Protein AF-A0A9X8EBK1-F1 (afdb_monomer)

Secondary structure (DSSP, 8-state):
--HHHHHHHHHHHHHHHSHHHHHHHHHHHHHHHHHHHHHHTGGGT---HHHHHHHHHHHHHHHHHHHHHHHGGGSSSHHH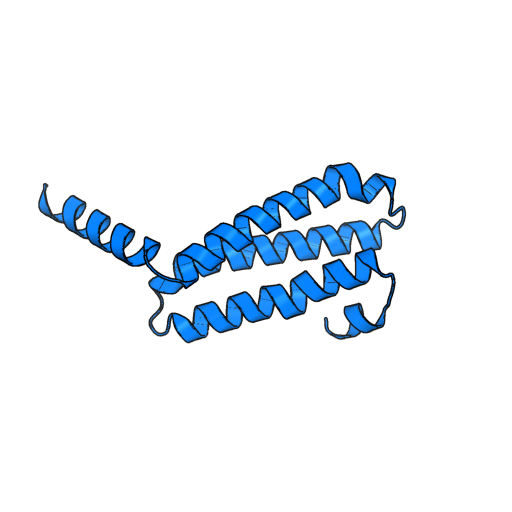HHHHHHHHIIIIIHHHHHHHHH--HHHHTT-

Organism: Aphanomyces astaci (NCBI:txid112090)

Mean predicted aligned error: 5.46 Å

pLDDT: mean 91.06, std 10.96, range [56.59, 98.75]

Sequence (111 aa):
MSSKASAAAIVAAAASSSVWWKVGAVSGAAAVAFGAFGAHALQSRVHDPKRIKTWETAAHYQLVHSVALLAAPFARRPNVVGGLLTAGVVLFSGSLYTLVLTDQPKFGMIT

Foldseek 3Di:
DPPPVVVVVVVLVVLCVDPLLVVLVVLLVVLVVQLCCLVPPLVVVDVPVVLSVLSNVLSVLSNVLSVQSSCLVVDPCSCVSSVVSVCCNCLRSVLSVCCSVVVDCVSVVSD

Radius of gyration: 17.23 Å; Cα contacts (8 Å, |Δi|>4): 116; chains: 1; bounding box: 33×36×52 Å

Nearest PDB structures (foldseek):
  6n4n-assembly2_C  TM=4.837E-01  e=5.514E+00  synthetic construct
  5cwi-assembly1_A  TM=5.232E-01  e=7.530E+00  synthetic construct

Structure (mmCIF, N/CA/C/O backbone):
data_AF-A0A9X8EBK1-F1
#
_entry.id   AF-A0A9X8EBK1-F1
#
loop_
_atom_site.group_PDB
_atom_site.id
_atom_site.type_symbol
_atom_site.label_atom_id
_atom_site.label_alt_id
_atom_site.label_comp_id
_atom_site.label_asym_id
_atom_site.label_entity_id
_atom_site.label_seq_id
_atom_site.pdbx_PDB_ins_code
_atom_site.Cartn_x
_atom_site.Cartn_y
_atom_site.Cartn_z
_atom_site.occupancy
_atom_site.B_iso_or_equiv
_atom_site.auth_seq_id
_atom_site.auth_comp_id
_atom_site.auth_asym_id
_atom_site.auth_atom_id
_atom_site.pdbx_PDB_model_num
ATOM 1 N N . MET A 1 1 ? 11.907 22.210 -31.482 1.00 56.59 1 MET A N 1
ATOM 2 C CA . MET A 1 1 ? 11.294 21.894 -30.166 1.00 56.59 1 MET A CA 1
ATOM 3 C C . MET A 1 1 ? 10.247 20.757 -30.205 1.00 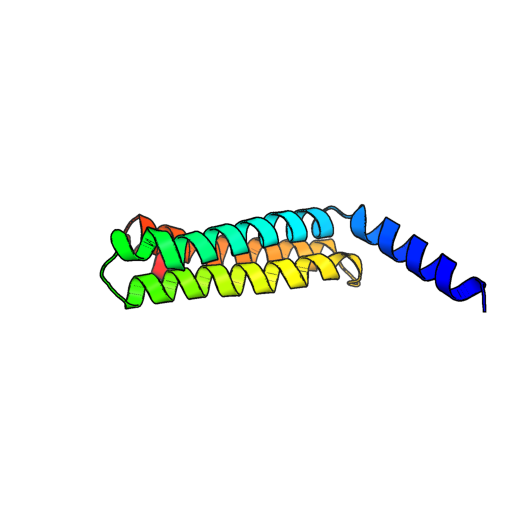56.59 1 MET A C 1
ATOM 5 O O . MET A 1 1 ? 9.779 20.374 -29.146 1.00 56.59 1 MET A O 1
ATOM 9 N N . SER A 1 2 ? 9.939 20.142 -31.364 1.00 62.97 2 SER A N 1
ATOM 10 C CA . SER A 1 2 ? 8.870 19.122 -31.524 1.00 62.97 2 SER A CA 1
ATOM 11 C C . SER A 1 2 ? 9.237 17.674 -31.100 1.00 62.97 2 SER A C 1
ATOM 13 O O . SER A 1 2 ? 8.402 16.934 -30.592 1.00 62.97 2 SER A O 1
ATOM 15 N N . SER A 1 3 ? 10.507 17.260 -31.209 1.00 65.31 3 SER A N 1
ATOM 16 C CA . SER A 1 3 ? 10.916 15.846 -31.045 1.00 65.31 3 SER A CA 1
ATOM 17 C C . SER A 1 3 ? 10.802 15.271 -29.613 1.00 65.31 3 SER A C 1
ATOM 19 O O . SER A 1 3 ? 10.449 14.105 -29.449 1.00 65.31 3 SER A O 1
ATOM 21 N N . LYS A 1 4 ? 11.037 16.070 -28.559 1.00 63.50 4 LYS A N 1
ATOM 22 C CA . LYS A 1 4 ? 11.037 15.581 -27.160 1.00 63.50 4 LYS A CA 1
ATOM 23 C C . LYS A 1 4 ? 9.635 15.269 -26.616 1.00 63.50 4 LYS A C 1
ATOM 25 O O . LYS A 1 4 ? 9.489 14.361 -25.804 1.00 63.50 4 LYS A O 1
ATOM 30 N N . ALA A 1 5 ? 8.614 15.991 -27.083 1.00 66.00 5 ALA A N 1
ATOM 31 C CA . ALA A 1 5 ? 7.228 15.788 -26.660 1.00 66.00 5 ALA A CA 1
ATOM 32 C C . ALA A 1 5 ? 6.670 14.436 -27.142 1.00 66.00 5 ALA A C 1
ATOM 34 O O . ALA A 1 5 ? 5.956 13.762 -26.406 1.00 66.00 5 ALA A O 1
ATOM 35 N N . SER A 1 6 ? 7.069 14.002 -28.343 1.00 77.62 6 SER A N 1
ATOM 36 C CA . SER A 1 6 ? 6.651 12.717 -28.919 1.00 77.62 6 SER A CA 1
ATOM 37 C C . SER A 1 6 ? 7.234 11.517 -28.156 1.00 77.62 6 SER A C 1
ATOM 39 O O . SER A 1 6 ? 6.522 10.568 -27.835 1.00 77.62 6 SER A O 1
ATOM 41 N N . ALA A 1 7 ? 8.509 11.590 -27.756 1.00 78.12 7 ALA A N 1
ATOM 42 C CA . ALA A 1 7 ? 9.157 10.524 -26.991 1.00 78.12 7 ALA A CA 1
ATOM 43 C C . ALA A 1 7 ? 8.528 10.325 -25.598 1.00 78.12 7 ALA A C 1
ATOM 45 O O . ALA A 1 7 ? 8.288 9.191 -25.186 1.00 78.12 7 ALA A O 1
ATOM 46 N N . ALA A 1 8 ? 8.209 11.413 -24.888 1.00 78.56 8 ALA A N 1
ATOM 47 C CA . ALA A 1 8 ? 7.565 11.339 -23.575 1.00 78.56 8 ALA A CA 1
ATOM 48 C C . ALA A 1 8 ? 6.164 10.703 -23.645 1.00 78.56 8 ALA A C 1
ATOM 50 O O . ALA A 1 8 ? 5.820 9.882 -22.794 1.00 78.56 8 ALA A O 1
ATOM 51 N N . ALA A 1 9 ? 5.382 11.025 -24.681 1.00 81.25 9 ALA A N 1
ATOM 52 C CA . ALA A 1 9 ? 4.053 10.451 -24.888 1.00 81.25 9 ALA A CA 1
ATOM 53 C C . ALA A 1 9 ? 4.105 8.934 -25.147 1.00 81.25 9 ALA A C 1
ATOM 55 O O . ALA A 1 9 ? 3.322 8.182 -24.568 1.00 81.25 9 ALA A O 1
ATOM 56 N N . ILE A 1 10 ? 5.064 8.470 -25.955 1.00 81.06 10 ILE A N 1
ATOM 57 C CA . ILE A 1 10 ? 5.263 7.037 -26.233 1.00 81.06 10 ILE A CA 1
ATOM 58 C C . ILE A 1 10 ? 5.662 6.285 -24.957 1.00 81.06 10 ILE A C 1
ATOM 60 O O . ILE A 1 10 ? 5.127 5.214 -24.673 1.00 81.06 10 ILE A O 1
ATOM 64 N N . VAL A 1 11 ? 6.560 6.861 -24.155 1.00 81.06 11 VAL A N 1
ATOM 65 C CA . VAL A 1 11 ? 6.997 6.271 -22.882 1.00 81.06 11 VAL A CA 1
ATOM 66 C C . VAL A 1 11 ? 5.843 6.190 -21.876 1.00 81.06 11 VAL A C 1
ATOM 68 O O . VAL A 1 11 ? 5.672 5.158 -21.227 1.00 81.06 11 VAL A O 1
ATOM 71 N N . ALA A 1 12 ? 5.008 7.227 -21.779 1.00 77.94 12 ALA A N 1
ATOM 72 C CA . ALA A 1 12 ? 3.827 7.220 -20.914 1.00 77.94 12 ALA A CA 1
ATOM 73 C C . ALA A 1 12 ? 2.772 6.190 -21.366 1.00 77.94 12 ALA A C 1
ATOM 75 O O . ALA A 1 12 ? 2.211 5.461 -20.541 1.00 77.94 12 ALA A O 1
ATOM 76 N N . ALA A 1 13 ? 2.531 6.073 -22.674 1.00 79.19 13 ALA A N 1
ATOM 77 C CA . ALA A 1 13 ? 1.636 5.059 -23.232 1.00 79.19 13 ALA A CA 1
ATOM 78 C C . ALA A 1 13 ? 2.152 3.633 -22.954 1.00 79.19 13 ALA A C 1
ATOM 80 O O . ALA A 1 13 ? 1.399 2.771 -22.498 1.00 79.19 13 ALA A O 1
ATOM 81 N N . ALA A 1 14 ? 3.453 3.394 -23.134 1.00 78.12 14 ALA A N 1
ATOM 82 C CA . ALA A 1 14 ? 4.070 2.109 -22.816 1.00 78.12 14 ALA A CA 1
ATOM 83 C C . ALA A 1 14 ? 3.978 1.785 -21.313 1.00 78.12 14 ALA A C 1
ATOM 85 O O . ALA A 1 14 ? 3.598 0.672 -20.945 1.00 78.12 14 ALA A O 1
ATOM 86 N N . ALA A 1 15 ? 4.239 2.756 -20.434 1.00 79.94 15 ALA A N 1
ATOM 87 C CA . ALA A 1 15 ? 4.153 2.561 -18.988 1.00 79.94 15 ALA A CA 1
ATOM 88 C C . ALA A 1 15 ? 2.722 2.255 -18.520 1.00 79.94 15 ALA A C 1
ATOM 90 O O . ALA A 1 15 ? 2.522 1.306 -17.765 1.00 79.94 15 ALA A O 1
ATOM 91 N N . SER A 1 16 ? 1.724 2.991 -19.018 1.00 81.31 16 SER A N 1
ATOM 92 C CA . SER A 1 16 ? 0.309 2.775 -18.670 1.00 81.31 16 SER A CA 1
ATOM 93 C C . SER A 1 16 ? -0.254 1.433 -19.160 1.00 81.31 16 SER A C 1
ATOM 95 O O . SER A 1 16 ? -1.196 0.899 -18.567 1.00 81.31 16 SER A O 1
ATOM 97 N N . SER A 1 17 ? 0.350 0.833 -20.192 1.00 87.19 17 SER A N 1
ATOM 98 C CA . SER A 1 17 ? 0.005 -0.522 -20.643 1.00 87.19 17 SER A CA 1
ATOM 99 C C . SER A 1 17 ? 0.514 -1.632 -19.707 1.00 87.19 17 SER A C 1
ATOM 101 O O . SER A 1 17 ? -0.060 -2.726 -19.692 1.00 87.19 17 SER A O 1
ATOM 103 N N . SER A 1 18 ? 1.534 -1.345 -18.886 1.00 93.25 18 SER A N 1
ATOM 104 C CA . SER A 1 18 ? 2.148 -2.302 -17.961 1.00 93.25 18 SER A CA 1
ATOM 105 C C . SER A 1 18 ? 1.167 -2.794 -16.898 1.00 93.25 18 SER A C 1
ATOM 107 O O . SER A 1 18 ? 0.402 -2.021 -16.316 1.00 93.25 18 SER A O 1
ATOM 109 N N . VAL A 1 19 ? 1.242 -4.089 -16.577 1.00 96.50 19 VAL A N 1
ATOM 110 C CA . VAL A 1 19 ? 0.455 -4.689 -15.490 1.00 96.50 19 VAL A CA 1
ATOM 111 C C . VAL A 1 19 ? 0.718 -3.991 -14.154 1.00 96.50 19 VAL A C 1
ATOM 113 O O . VAL A 1 19 ? -0.221 -3.719 -13.414 1.00 96.50 19 VAL A O 1
ATOM 116 N N . TRP A 1 20 ? 1.967 -3.609 -13.876 1.00 97.38 20 TRP A N 1
ATOM 117 C CA . TRP A 1 20 ? 2.340 -3.000 -12.597 1.00 97.38 20 TRP A CA 1
ATOM 118 C C . TRP A 1 20 ? 1.795 -1.586 -12.428 1.00 97.38 20 TRP A C 1
ATOM 120 O O . TRP A 1 20 ? 1.391 -1.228 -11.326 1.00 97.38 20 TRP A O 1
ATOM 130 N N . TRP A 1 21 ? 1.687 -0.823 -13.520 1.00 97.06 21 TRP A N 1
ATOM 131 C CA . TRP A 1 21 ? 1.013 0.475 -13.497 1.00 97.06 21 TRP A CA 1
ATOM 132 C C . TRP A 1 21 ? -0.460 0.319 -13.109 1.00 97.06 21 TRP A C 1
ATOM 134 O O . TRP A 1 21 ? -0.954 1.013 -12.223 1.00 97.06 21 TRP A O 1
ATOM 144 N N . LYS A 1 22 ? -1.160 -0.639 -13.733 1.00 97.31 22 LYS A N 1
ATOM 145 C CA . LYS A 1 22 ? -2.575 -0.923 -13.439 1.00 97.31 22 LYS A CA 1
ATOM 146 C C . LYS A 1 22 ? -2.767 -1.393 -11.997 1.00 97.31 22 LYS A C 1
ATOM 148 O O . LYS A 1 22 ? -3.664 -0.900 -11.319 1.00 97.31 22 LYS A O 1
ATOM 153 N N . VAL A 1 23 ? -1.905 -2.293 -11.516 1.00 98.25 23 VAL A N 1
ATOM 154 C CA . VAL A 1 23 ? -1.913 -2.753 -10.117 1.00 98.25 23 VAL A CA 1
ATOM 155 C C . VAL A 1 23 ? -1.680 -1.580 -9.165 1.00 98.25 23 VAL A C 1
ATOM 157 O O . VAL A 1 23 ? -2.439 -1.429 -8.214 1.00 98.25 23 VAL A O 1
ATOM 160 N N . GLY A 1 24 ? -0.704 -0.708 -9.440 1.00 98.19 24 GLY A N 1
ATOM 161 C CA . GLY A 1 24 ? -0.453 0.498 -8.647 1.00 98.19 24 GLY A CA 1
ATOM 162 C C . GLY A 1 24 ? -1.654 1.442 -8.601 1.00 98.19 24 GLY A C 1
ATOM 163 O O . GLY A 1 24 ? -2.023 1.908 -7.526 1.00 98.19 24 GLY A O 1
ATOM 164 N N . ALA A 1 25 ? -2.322 1.66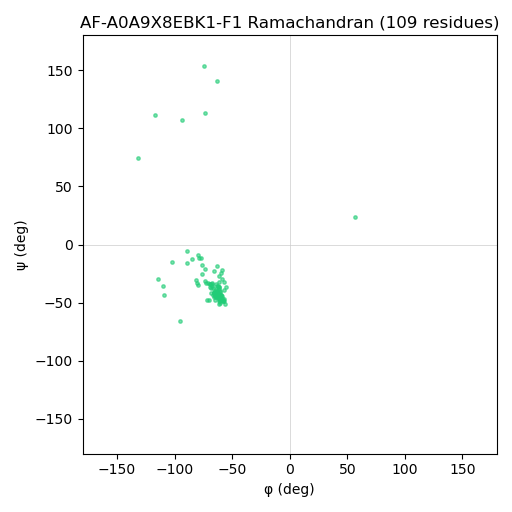6 -9.734 1.00 98.19 25 ALA A N 1
ATOM 165 C CA . ALA A 1 25 ? -3.507 2.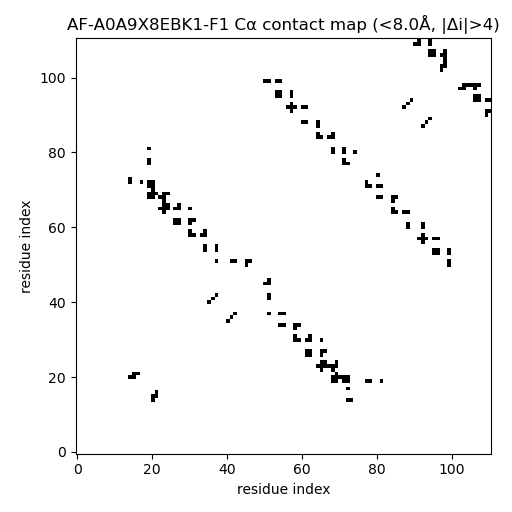521 -9.804 1.00 98.19 25 ALA A CA 1
ATOM 166 C C . ALA A 1 25 ? -4.687 1.955 -8.994 1.00 98.19 25 ALA A C 1
ATOM 168 O O . ALA A 1 25 ? -5.285 2.670 -8.189 1.00 98.19 25 ALA A O 1
ATOM 169 N N . VAL A 1 26 ? -4.995 0.663 -9.160 1.00 98.50 26 VAL A N 1
ATOM 170 C CA . VAL A 1 26 ? -6.076 -0.007 -8.416 1.00 98.50 26 VAL A CA 1
ATOM 171 C C . VAL A 1 26 ? -5.753 -0.070 -6.923 1.00 98.50 26 VAL A C 1
ATOM 173 O O . VAL A 1 26 ? -6.596 0.265 -6.092 1.00 98.50 26 VAL A O 1
ATOM 176 N N . SER A 1 27 ? -4.519 -0.438 -6.575 1.00 98.56 27 SER A N 1
ATOM 177 C CA . SER A 1 27 ? -4.055 -0.481 -5.187 1.00 98.56 27 SER A CA 1
ATOM 178 C C . SER A 1 27 ? -4.098 0.903 -4.533 1.00 98.56 27 SER A C 1
ATOM 180 O O . SER A 1 27 ? -4.495 1.012 -3.374 1.00 98.56 27 SER A O 1
ATOM 182 N N . GLY A 1 28 ? -3.760 1.965 -5.271 1.00 98.62 28 GLY A N 1
ATOM 183 C CA . GLY A 1 28 ? -3.819 3.343 -4.786 1.00 98.62 28 GLY A CA 1
ATOM 184 C C . GLY A 1 28 ? -5.250 3.807 -4.527 1.00 98.62 28 GLY A C 1
ATOM 185 O O . GLY A 1 28 ? -5.525 4.380 -3.475 1.00 98.62 28 GLY A O 1
ATOM 186 N N . ALA A 1 29 ? -6.181 3.490 -5.432 1.00 98.69 29 ALA A N 1
ATOM 187 C CA . ALA A 1 29 ? -7.603 3.757 -5.220 1.00 98.69 29 ALA A CA 1
ATOM 188 C C . ALA A 1 29 ? -8.136 3.026 -3.974 1.00 98.69 29 ALA A C 1
ATOM 190 O O . ALA A 1 29 ? -8.828 3.629 -3.152 1.00 98.69 29 ALA A O 1
ATOM 191 N N . ALA A 1 30 ? -7.756 1.759 -3.785 1.00 98.56 30 ALA A N 1
ATOM 192 C CA . ALA A 1 30 ? -8.100 1.002 -2.584 1.00 98.56 30 ALA A CA 1
ATOM 193 C C . ALA A 1 30 ? -7.483 1.613 -1.312 1.00 98.56 30 ALA A C 1
ATOM 195 O O . ALA A 1 30 ? -8.167 1.707 -0.298 1.00 98.56 30 ALA A O 1
ATOM 196 N N . ALA A 1 31 ? -6.237 2.096 -1.365 1.00 98.56 31 ALA A N 1
ATOM 197 C CA . ALA A 1 31 ? -5.582 2.739 -0.224 1.00 98.56 31 ALA A CA 1
ATOM 198 C C . ALA A 1 31 ? -6.327 4.004 0.226 1.00 98.56 31 ALA A C 1
ATOM 200 O O . ALA A 1 31 ? -6.532 4.212 1.421 1.00 98.56 31 ALA A O 1
ATOM 201 N N . VAL A 1 32 ? -6.781 4.825 -0.729 1.00 98.44 32 VAL A N 1
ATOM 202 C CA . VAL A 1 32 ? -7.606 6.010 -0.446 1.00 98.44 32 VAL A CA 1
ATOM 203 C C . VAL A 1 32 ? -8.952 5.601 0.151 1.00 98.44 32 VAL A C 1
ATOM 205 O O . VAL A 1 32 ? -9.365 6.174 1.158 1.00 98.44 32 VAL A O 1
ATOM 208 N N . ALA A 1 33 ? -9.614 4.586 -0.414 1.00 98.56 33 ALA A N 1
ATOM 209 C CA . ALA A 1 33 ? -10.881 4.081 0.111 1.00 98.56 33 ALA A CA 1
ATOM 210 C C . ALA A 1 33 ? -10.738 3.560 1.552 1.00 98.56 33 ALA A C 1
ATOM 212 O O . ALA A 1 33 ? -11.543 3.904 2.418 1.00 98.56 33 ALA A O 1
ATOM 213 N N . PHE A 1 34 ? -9.689 2.786 1.839 1.00 98.25 34 PHE A N 1
ATOM 214 C CA . PHE A 1 34 ? -9.407 2.290 3.185 1.00 98.25 34 PHE A CA 1
ATOM 215 C C . PHE A 1 34 ? -8.998 3.408 4.145 1.00 98.25 34 PHE A C 1
ATOM 217 O O . PHE A 1 34 ? -9.433 3.394 5.295 1.00 98.25 34 PHE A O 1
ATOM 224 N N . GLY A 1 35 ? -8.237 4.406 3.696 1.00 97.81 35 GLY A N 1
ATOM 225 C CA . GLY A 1 35 ? -7.932 5.597 4.493 1.00 97.81 35 GLY A CA 1
ATOM 226 C C . GLY A 1 35 ? -9.196 6.375 4.875 1.00 97.81 35 GLY A C 1
ATOM 227 O O . GLY A 1 35 ? -9.409 6.675 6.049 1.00 97.81 35 GLY A O 1
ATOM 228 N N . ALA A 1 36 ? -10.085 6.620 3.908 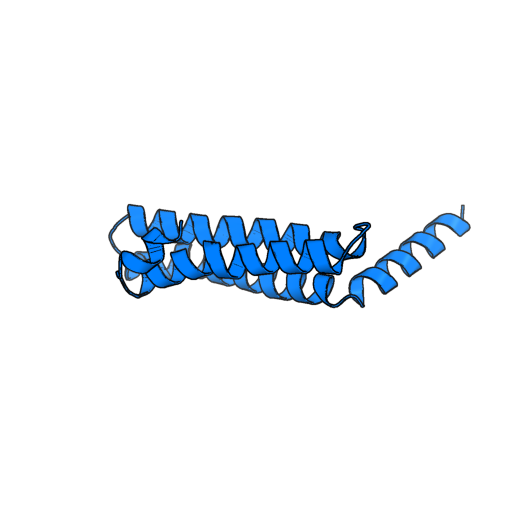1.00 97.69 36 ALA A N 1
ATOM 229 C CA . ALA A 1 36 ? -11.363 7.289 4.146 1.00 97.69 36 ALA A CA 1
ATOM 230 C C . ALA A 1 36 ? -12.267 6.482 5.090 1.00 97.69 36 ALA A C 1
ATOM 232 O O . ALA A 1 36 ? -12.843 7.052 6.020 1.00 97.69 36 ALA A O 1
ATOM 233 N N . PHE A 1 37 ? -12.346 5.161 4.896 1.00 97.06 37 PHE A N 1
ATOM 234 C CA . PHE A 1 37 ? -13.063 4.259 5.796 1.00 97.06 37 PHE A CA 1
ATOM 235 C C . PHE A 1 37 ? -12.505 4.321 7.223 1.00 97.06 37 PHE A C 1
ATOM 237 O O . PHE A 1 37 ? -13.286 4.431 8.165 1.00 97.06 37 PHE A O 1
ATOM 244 N N . GLY A 1 38 ? -11.178 4.322 7.382 1.00 96.19 38 GLY A N 1
ATOM 245 C CA . GLY A 1 38 ? -10.505 4.469 8.672 1.00 96.19 38 GLY A CA 1
ATOM 246 C C . GLY A 1 38 ? -10.918 5.744 9.408 1.00 96.19 38 GLY A C 1
ATOM 247 O O . GLY A 1 38 ? -11.350 5.682 10.556 1.00 96.19 38 GLY A O 1
ATOM 248 N N . ALA A 1 39 ? -10.851 6.882 8.715 1.00 94.06 39 ALA A N 1
ATOM 249 C CA . ALA A 1 39 ? -11.112 8.196 9.298 1.00 94.06 39 ALA A CA 1
ATOM 250 C C . ALA A 1 39 ? -12.595 8.470 9.606 1.00 94.06 39 ALA A C 1
ATOM 252 O O . ALA A 1 39 ? -12.886 9.172 10.567 1.00 94.06 39 ALA A O 1
ATOM 253 N N . HIS A 1 40 ? -13.533 7.940 8.812 1.00 94.44 40 HIS A N 1
ATOM 254 C CA . HIS A 1 40 ? -14.950 8.327 8.918 1.00 94.44 40 HIS A CA 1
ATOM 255 C C . HIS A 1 40 ? -15.853 7.229 9.484 1.00 94.44 40 HIS A C 1
ATOM 257 O O . HIS A 1 40 ? -16.814 7.527 10.186 1.00 94.44 40 HIS A O 1
ATOM 263 N N . ALA A 1 41 ? -15.582 5.960 9.168 1.00 94.69 41 ALA A N 1
ATOM 264 C CA . ALA A 1 41 ? -16.475 4.852 9.507 1.00 94.69 41 ALA A CA 1
ATOM 265 C C . ALA A 1 41 ? -15.897 3.959 10.611 1.00 94.69 41 ALA A C 1
ATOM 267 O O . ALA A 1 41 ? -16.612 3.589 11.544 1.00 94.69 41 ALA A O 1
ATOM 268 N N . LEU A 1 42 ? -14.608 3.623 10.542 1.00 94.00 42 LEU A N 1
ATOM 269 C CA . LEU A 1 42 ? -13.987 2.664 11.453 1.00 94.00 42 LEU A CA 1
ATOM 270 C C . LEU A 1 42 ? -13.926 3.170 12.898 1.00 94.00 42 LEU A C 1
ATOM 272 O O . LEU A 1 42 ? -14.179 2.389 13.813 1.00 94.00 42 LEU A O 1
ATOM 276 N N . GLN A 1 43 ? -13.673 4.466 13.107 1.00 91.38 43 GLN A N 1
ATOM 277 C CA . GLN A 1 43 ? -13.631 5.085 14.442 1.00 91.38 43 GLN A CA 1
ATOM 278 C C . GLN A 1 43 ? -14.950 4.955 15.224 1.00 91.38 43 GLN A C 1
ATOM 280 O O . GLN A 1 43 ? -14.931 4.934 16.449 1.00 91.38 43 GLN A O 1
ATOM 285 N N . SER A 1 44 ? -16.090 4.798 14.539 1.00 92.38 44 SER A N 1
ATOM 286 C CA . SER A 1 44 ? -17.387 4.544 15.192 1.00 92.38 44 SER A CA 1
ATOM 287 C C . SER A 1 44 ? -17.585 3.092 15.649 1.00 92.38 44 SER A C 1
ATOM 289 O O . SER A 1 44 ? -18.540 2.793 16.361 1.00 92.38 44 SER A O 1
ATOM 291 N N . ARG A 1 45 ? -16.714 2.173 15.213 1.00 92.00 45 ARG A N 1
ATOM 292 C CA . ARG A 1 45 ? -16.802 0.731 15.502 1.00 92.00 45 ARG A CA 1
ATOM 293 C C . ARG A 1 45 ? -15.650 0.228 16.365 1.00 92.00 45 ARG A C 1
ATOM 295 O O . ARG A 1 45 ? -15.821 -0.738 17.100 1.00 92.00 45 ARG A O 1
ATOM 302 N N . VAL A 1 46 ? -14.481 0.853 16.255 1.00 92.50 46 VAL A N 1
ATOM 303 C CA . VAL A 1 46 ? -13.267 0.490 16.990 1.00 92.50 46 VAL A CA 1
ATOM 304 C C . VAL A 1 46 ? -12.878 1.656 17.889 1.00 92.50 46 VAL A C 1
ATOM 306 O O . VAL A 1 46 ? -12.454 2.701 17.408 1.00 92.50 46 VAL A O 1
ATOM 309 N N . HIS A 1 47 ? -13.005 1.458 19.201 1.00 90.75 47 HIS A N 1
ATOM 310 C CA . HIS A 1 47 ? -12.724 2.500 20.193 1.00 90.75 47 HIS A CA 1
ATOM 311 C C . HIS A 1 47 ? -11.267 2.530 20.667 1.00 90.75 47 HIS A C 1
ATOM 313 O O . HIS A 1 47 ? -10.858 3.516 21.268 1.00 90.75 47 HIS A O 1
ATOM 319 N N . ASP A 1 48 ? -10.481 1.474 20.420 1.00 93.62 48 ASP A N 1
ATOM 320 C CA . ASP A 1 48 ? -9.059 1.451 20.781 1.00 93.62 48 ASP A CA 1
ATOM 321 C C . ASP A 1 48 ? -8.249 2.344 19.821 1.00 93.62 48 ASP A C 1
ATOM 323 O O . ASP A 1 48 ? -8.082 1.987 18.645 1.00 93.62 48 ASP A O 1
ATOM 327 N N . PRO A 1 49 ? -7.676 3.467 20.301 1.00 92.62 49 PRO A N 1
ATOM 328 C CA . PRO A 1 49 ? -6.911 4.380 19.457 1.00 92.62 49 PRO A CA 1
ATOM 329 C C . PRO A 1 49 ? -5.673 3.727 18.836 1.00 92.62 49 PRO A C 1
ATOM 331 O O . PRO A 1 49 ? -5.239 4.132 17.755 1.00 92.62 49 PRO A O 1
ATOM 334 N N . LYS A 1 50 ? -5.095 2.701 19.480 1.00 93.56 50 LYS A N 1
ATOM 335 C CA . LYS A 1 50 ? -3.938 1.985 18.925 1.00 93.56 50 LYS A CA 1
ATOM 336 C C . LYS A 1 50 ? -4.321 1.233 17.656 1.00 93.56 50 LYS A C 1
ATOM 338 O O . LYS A 1 50 ? -3.582 1.295 16.680 1.00 93.56 50 LYS A O 1
ATOM 343 N N . ARG A 1 51 ? -5.491 0.591 17.636 1.00 94.19 51 ARG A N 1
ATOM 344 C CA . ARG A 1 51 ? -5.995 -0.143 16.463 1.00 94.19 51 ARG A CA 1
ATOM 345 C C . ARG A 1 51 ? -6.377 0.791 15.321 1.00 94.19 51 ARG A C 1
ATOM 347 O O . ARG A 1 51 ? -6.100 0.470 14.168 1.00 94.19 51 ARG A O 1
ATOM 354 N N . ILE A 1 52 ? -6.935 1.962 15.629 1.00 96.06 52 ILE A N 1
ATOM 355 C CA . ILE A 1 52 ? -7.160 3.010 14.621 1.00 96.06 52 ILE A CA 1
ATOM 356 C C . ILE A 1 52 ? -5.830 3.437 13.992 1.00 96.06 52 ILE A C 1
ATOM 358 O O . ILE A 1 52 ? -5.692 3.410 12.769 1.00 96.06 52 ILE A O 1
ATOM 362 N N . LYS A 1 53 ? -4.807 3.705 14.809 1.00 95.94 53 LYS A N 1
ATOM 363 C CA . LYS A 1 53 ? -3.467 4.047 14.312 1.00 95.94 53 LYS A CA 1
ATOM 364 C C . LYS A 1 53 ? -2.834 2.918 13.485 1.00 95.94 53 LYS A C 1
ATOM 366 O O . LYS A 1 53 ? -2.153 3.182 12.492 1.00 95.94 53 LYS A O 1
ATOM 371 N N . THR A 1 54 ? -3.059 1.657 13.854 1.00 96.12 54 THR A N 1
ATOM 372 C CA . THR A 1 54 ? -2.627 0.497 13.058 1.00 96.12 54 THR A CA 1
ATOM 373 C C . THR A 1 54 ? -3.292 0.475 11.680 1.00 96.12 54 THR A C 1
ATOM 375 O O . THR A 1 54 ? -2.606 0.262 10.680 1.00 96.12 54 THR A O 1
ATOM 378 N N . TRP A 1 55 ? -4.596 0.751 11.598 1.00 97.31 55 TRP A N 1
ATOM 379 C CA . TRP A 1 55 ? -5.309 0.852 10.320 1.00 97.31 55 TRP A CA 1
ATOM 380 C C . TRP A 1 55 ? -4.768 1.987 9.442 1.00 97.31 55 TRP A C 1
ATOM 382 O O . TRP A 1 55 ? -4.523 1.800 8.248 1.00 97.31 55 TRP A O 1
ATOM 392 N N . GLU A 1 56 ? -4.543 3.161 10.033 1.00 97.25 56 GLU A N 1
ATOM 393 C CA . GLU A 1 56 ? -3.956 4.314 9.341 1.00 97.25 56 GLU A CA 1
ATOM 394 C C . GLU A 1 56 ? -2.557 3.992 8.806 1.00 97.25 56 GLU A C 1
ATOM 396 O O . GLU A 1 56 ? -2.239 4.318 7.662 1.00 97.25 56 GLU A O 1
ATOM 401 N N . THR A 1 57 ? -1.750 3.280 9.597 1.00 97.56 57 THR A N 1
ATOM 402 C CA . THR A 1 57 ? -0.425 2.799 9.186 1.00 97.56 57 THR A CA 1
ATOM 403 C C . THR A 1 57 ? -0.545 1.871 7.977 1.00 97.56 57 THR A C 1
ATOM 405 O O . THR A 1 57 ? 0.130 2.080 6.970 1.00 97.56 57 THR A O 1
ATOM 408 N N . ALA A 1 58 ? -1.455 0.897 8.018 1.00 97.94 58 ALA A N 1
ATOM 409 C CA . ALA A 1 58 ? -1.695 -0.018 6.906 1.00 97.94 58 ALA A CA 1
ATOM 410 C C . ALA A 1 58 ? -2.057 0.724 5.605 1.00 97.94 58 ALA A C 1
ATOM 412 O O . ALA A 1 58 ? -1.442 0.470 4.564 1.00 97.94 58 ALA A O 1
ATOM 413 N N . ALA A 1 59 ? -2.981 1.691 5.677 1.00 98.38 59 ALA A N 1
ATOM 414 C CA . ALA A 1 59 ? -3.391 2.517 4.537 1.00 98.38 59 ALA A CA 1
ATOM 415 C C . ALA A 1 59 ? -2.278 3.419 4.013 1.00 98.38 59 ALA A C 1
ATOM 417 O O . ALA A 1 59 ? -2.091 3.517 2.798 1.00 98.38 59 ALA A O 1
ATOM 418 N N . HIS A 1 60 ? -1.498 4.020 4.908 1.00 98.44 60 HIS A N 1
ATOM 419 C CA . HIS A 1 60 ? -0.361 4.842 4.524 1.00 98.44 60 HIS A CA 1
ATOM 420 C C . HIS A 1 60 ? 0.676 4.028 3.742 1.00 98.44 60 HIS A C 1
ATOM 422 O O . HIS A 1 60 ? 1.052 4.404 2.630 1.00 98.44 60 HIS A O 1
ATOM 428 N N . TYR A 1 61 ? 1.085 2.869 4.265 1.00 98.44 61 TYR A N 1
ATOM 429 C CA . TYR A 1 61 ? 2.057 2.016 3.582 1.00 98.44 61 TYR A CA 1
ATOM 430 C C . TYR A 1 61 ? 1.504 1.408 2.289 1.00 98.44 61 TYR A C 1
ATOM 432 O O . TYR A 1 61 ? 2.262 1.287 1.322 1.00 98.44 61 TYR A O 1
ATOM 440 N N . GLN A 1 62 ? 0.205 1.092 2.213 1.00 98.75 62 GLN A N 1
ATOM 441 C CA . GLN A 1 62 ? -0.410 0.663 0.955 1.00 98.75 62 GLN A CA 1
ATOM 442 C C . GLN A 1 62 ? -0.331 1.777 -0.092 1.00 98.75 62 GLN A C 1
ATOM 444 O O . GLN A 1 62 ? 0.026 1.510 -1.241 1.00 98.75 62 GLN A O 1
ATOM 449 N N . LEU A 1 63 ? -0.616 3.027 0.285 1.00 98.75 63 LEU A N 1
ATOM 450 C CA . LEU A 1 63 ? -0.539 4.168 -0.626 1.00 98.75 63 LEU A CA 1
ATOM 451 C C . LEU A 1 63 ? 0.897 4.393 -1.122 1.00 98.75 63 LEU A C 1
ATOM 453 O O . LEU A 1 63 ? 1.101 4.539 -2.327 1.00 98.75 63 LEU A O 1
ATOM 457 N N . VAL A 1 64 ? 1.891 4.342 -0.229 1.00 98.62 64 VAL A N 1
ATOM 458 C CA . VAL A 1 64 ? 3.316 4.476 -0.591 1.00 98.62 64 VAL A CA 1
ATOM 459 C C . VAL A 1 64 ? 3.734 3.403 -1.603 1.00 98.62 64 VAL A C 1
ATOM 461 O O . VAL A 1 64 ? 4.300 3.731 -2.648 1.00 98.62 64 VAL A O 1
ATOM 464 N N . HIS A 1 65 ? 3.401 2.133 -1.352 1.00 98.56 65 HIS A N 1
ATOM 465 C CA . HIS A 1 65 ? 3.685 1.045 -2.294 1.00 98.56 65 HIS A CA 1
ATOM 466 C C . HIS A 1 65 ? 2.936 1.208 -3.619 1.00 98.56 65 HIS A C 1
ATOM 468 O O . HIS A 1 65 ? 3.483 0.897 -4.674 1.00 98.56 65 HIS A O 1
ATOM 474 N N . SER A 1 66 ? 1.707 1.724 -3.584 1.00 98.69 66 SER A N 1
ATOM 475 C CA . SER A 1 66 ? 0.899 1.966 -4.783 1.00 98.69 66 SER A CA 1
ATOM 476 C C . SER A 1 66 ? 1.522 3.036 -5.676 1.00 98.69 66 SER A C 1
ATOM 478 O O . SER A 1 66 ? 1.632 2.840 -6.884 1.00 98.69 66 SER A O 1
ATOM 480 N N . VAL A 1 67 ? 2.009 4.131 -5.087 1.00 98.44 67 VAL A N 1
ATOM 481 C CA . VAL A 1 67 ? 2.748 5.171 -5.818 1.00 98.44 67 VAL A CA 1
ATOM 482 C C . VAL A 1 67 ? 4.055 4.610 -6.383 1.00 98.44 67 VAL A C 1
ATOM 484 O O . VAL A 1 67 ? 4.366 4.837 -7.551 1.00 98.44 67 VAL A O 1
ATOM 487 N N . ALA A 1 68 ? 4.792 3.812 -5.605 1.00 98.19 68 ALA A N 1
ATOM 488 C CA . ALA A 1 68 ? 5.999 3.144 -6.092 1.00 98.19 68 ALA A CA 1
ATOM 489 C C . ALA A 1 68 ? 5.706 2.161 -7.247 1.00 98.19 68 ALA A C 1
ATOM 491 O O . ALA A 1 68 ? 6.488 2.070 -8.194 1.00 9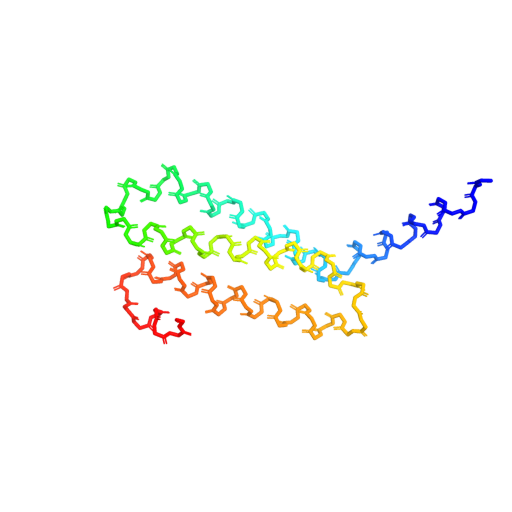8.19 68 ALA A O 1
ATOM 492 N N . LEU A 1 69 ? 4.562 1.468 -7.220 1.00 98.25 69 LEU A N 1
ATOM 493 C CA . LEU A 1 69 ? 4.113 0.567 -8.287 1.00 98.25 69 LEU A CA 1
ATOM 494 C C . LEU A 1 69 ? 3.836 1.299 -9.604 1.00 98.25 69 LEU A C 1
ATOM 496 O O . LEU A 1 69 ? 4.132 0.751 -10.667 1.00 98.25 69 LEU A O 1
ATOM 500 N N . LEU A 1 70 ? 3.354 2.545 -9.558 1.00 97.25 70 LEU A N 1
ATOM 501 C CA . LEU A 1 70 ? 3.233 3.380 -10.760 1.00 97.25 70 LEU A CA 1
ATOM 502 C C . LEU A 1 70 ? 4.605 3.630 -11.409 1.00 97.25 70 LEU A C 1
ATOM 504 O O . LEU A 1 70 ? 4.714 3.697 -12.628 1.00 97.25 70 LEU A O 1
ATOM 508 N N . ALA A 1 71 ? 5.679 3.700 -10.621 1.00 96.19 71 ALA A N 1
ATOM 509 C CA . ALA A 1 71 ? 7.036 3.849 -11.143 1.00 96.19 71 ALA A CA 1
ATOM 510 C C . ALA A 1 71 ? 7.703 2.514 -11.543 1.00 96.19 71 ALA A C 1
ATOM 512 O O . ALA A 1 71 ? 8.721 2.519 -12.239 1.00 96.19 71 ALA A O 1
ATOM 513 N N . ALA A 1 72 ? 7.141 1.363 -11.157 1.00 97.00 72 ALA A N 1
ATOM 514 C CA . ALA A 1 72 ? 7.733 0.047 -11.408 1.00 97.00 72 ALA A CA 1
ATOM 515 C C . ALA A 1 72 ? 8.045 -0.265 -12.890 1.00 97.00 72 ALA A C 1
ATOM 517 O O . ALA A 1 72 ? 9.087 -0.881 -13.130 1.00 97.00 72 ALA A O 1
ATOM 518 N N . PRO A 1 73 ? 7.243 0.155 -13.898 1.00 96.50 73 PRO A N 1
ATOM 519 C CA . PRO A 1 73 ? 7.558 -0.082 -15.311 1.00 96.50 73 PRO A CA 1
ATOM 520 C C . PRO A 1 73 ? 8.895 0.518 -15.768 1.00 96.50 73 PRO A C 1
ATOM 522 O O . PRO A 1 73 ? 9.462 0.046 -16.750 1.00 96.50 73 PRO A O 1
ATOM 525 N N . PHE A 1 74 ? 9.409 1.529 -15.061 1.00 94.81 74 PHE A N 1
ATOM 526 C CA . PHE A 1 74 ? 10.670 2.199 -15.389 1.00 94.81 74 PHE A CA 1
ATOM 527 C C . PHE A 1 74 ? 11.897 1.548 -14.735 1.00 94.81 74 PHE A C 1
ATOM 529 O O . PHE A 1 74 ? 13.030 1.949 -15.002 1.00 94.81 74 PHE A O 1
ATOM 536 N N . ALA A 1 75 ? 11.709 0.545 -13.874 1.00 95.88 75 ALA A N 1
ATOM 537 C CA . ALA A 1 75 ? 12.814 -0.161 -13.242 1.00 95.88 75 ALA A CA 1
ATOM 538 C C . ALA A 1 75 ? 13.520 -1.112 -14.223 1.00 95.88 75 ALA A C 1
ATOM 540 O O . ALA A 1 75 ? 12.906 -1.686 -15.117 1.00 95.88 75 ALA A O 1
ATOM 541 N N . ARG A 1 76 ? 14.808 -1.399 -13.979 1.00 96.50 76 ARG A N 1
ATOM 542 C CA . ARG A 1 76 ? 15.577 -2.397 -14.754 1.00 96.50 76 ARG A CA 1
ATOM 543 C C . ARG A 1 76 ? 14.960 -3.804 -14.703 1.00 96.50 76 ARG A C 1
ATOM 545 O O . ARG A 1 76 ? 15.154 -4.597 -15.619 1.00 96.50 76 ARG A O 1
ATOM 552 N N . ARG A 1 77 ? 14.267 -4.140 -13.608 1.00 97.19 77 ARG A N 1
ATOM 553 C CA . ARG A 1 77 ? 13.593 -5.431 -13.386 1.00 97.19 77 ARG A CA 1
ATOM 554 C C . ARG A 1 77 ? 12.155 -5.196 -12.897 1.00 97.19 77 ARG A C 1
ATOM 556 O O . ARG A 1 77 ? 11.889 -5.388 -11.709 1.00 97.19 77 ARG A O 1
ATOM 563 N N . PRO A 1 78 ? 11.228 -4.787 -13.782 1.00 95.62 78 PRO A N 1
ATOM 564 C CA . PRO A 1 78 ? 9.897 -4.322 -13.386 1.00 95.62 78 PRO A CA 1
ATOM 565 C C . PRO A 1 78 ? 9.082 -5.406 -12.670 1.00 95.62 78 PRO A C 1
ATOM 567 O O . PRO A 1 78 ? 8.416 -5.109 -11.689 1.00 95.62 78 PRO A O 1
ATOM 570 N N . ASN A 1 79 ? 9.204 -6.674 -13.081 1.00 97.69 79 ASN A N 1
ATOM 571 C CA . ASN A 1 79 ? 8.494 -7.790 -12.441 1.00 97.69 79 ASN A CA 1
ATOM 572 C C . ASN A 1 79 ? 8.978 -8.086 -11.019 1.00 97.69 79 ASN A C 1
ATOM 574 O O . ASN A 1 79 ? 8.177 -8.459 -10.170 1.00 97.69 79 ASN A O 1
ATOM 578 N N . VAL A 1 80 ? 10.272 -7.898 -10.747 1.00 98.19 80 VAL A N 1
ATOM 579 C CA . VAL A 1 80 ? 10.820 -8.083 -9.396 1.00 98.19 80 VAL A CA 1
ATOM 580 C C . VAL A 1 80 ? 10.353 -6.946 -8.495 1.00 98.19 80 VAL A C 1
ATOM 582 O O . VAL A 1 80 ? 9.844 -7.199 -7.410 1.00 98.19 80 VAL A O 1
ATOM 585 N N . VAL A 1 81 ? 10.475 -5.700 -8.964 1.00 98.19 81 VAL A N 1
ATOM 586 C CA . VAL A 1 81 ? 10.036 -4.518 -8.210 1.00 98.19 81 VAL A CA 1
ATOM 587 C C . VAL A 1 81 ? 8.533 -4.574 -7.950 1.00 98.19 81 VAL A C 1
ATOM 589 O O . VAL A 1 81 ? 8.107 -4.476 -6.804 1.00 98.19 81 VAL A O 1
ATOM 592 N N . GLY A 1 82 ? 7.730 -4.794 -8.990 1.00 98.25 82 GLY A N 1
ATOM 593 C CA . GLY A 1 82 ? 6.282 -4.879 -8.862 1.00 98.25 82 GLY A CA 1
ATOM 594 C C . GLY A 1 82 ? 5.827 -6.036 -7.973 1.00 98.25 82 GLY A C 1
ATOM 595 O O . GLY A 1 82 ? 4.962 -5.844 -7.118 1.00 98.25 82 GLY A O 1
ATOM 596 N N . GLY A 1 83 ? 6.459 -7.207 -8.104 1.00 98.44 83 GLY A N 1
ATOM 597 C CA . GLY A 1 83 ? 6.180 -8.364 -7.256 1.00 98.44 83 GLY A CA 1
ATOM 598 C C . GLY A 1 83 ? 6.472 -8.095 -5.780 1.00 98.44 83 GLY A C 1
ATOM 599 O O . GLY A 1 83 ? 5.607 -8.330 -4.942 1.00 98.44 83 GLY A O 1
ATOM 600 N N . LEU A 1 84 ? 7.646 -7.540 -5.461 1.00 98.44 84 LEU A N 1
ATOM 601 C CA . LEU A 1 84 ? 8.030 -7.222 -4.081 1.00 98.44 84 LEU A CA 1
ATOM 602 C C . LEU A 1 84 ? 7.145 -6.136 -3.465 1.00 98.44 84 LEU A C 1
ATOM 604 O O . LEU A 1 84 ? 6.719 -6.280 -2.323 1.00 98.44 84 LEU A O 1
ATOM 608 N N . LEU A 1 85 ? 6.827 -5.076 -4.216 1.00 98.62 85 LEU A N 1
ATOM 609 C CA . LEU A 1 85 ? 5.960 -4.010 -3.714 1.00 98.62 85 LEU A CA 1
ATOM 610 C C . LEU A 1 85 ? 4.538 -4.518 -3.448 1.00 98.62 85 LEU A C 1
ATOM 612 O O . LEU A 1 85 ? 3.947 -4.199 -2.419 1.00 98.62 85 LEU A O 1
ATOM 616 N N . THR A 1 86 ? 4.003 -5.345 -4.349 1.00 98.50 86 THR A N 1
ATOM 617 C CA . THR A 1 86 ? 2.681 -5.965 -4.174 1.00 98.50 86 THR A CA 1
ATOM 618 C C . THR A 1 86 ? 2.683 -6.943 -2.999 1.00 98.50 86 THR A C 1
ATOM 620 O O . THR A 1 86 ? 1.752 -6.938 -2.197 1.00 98.50 86 THR A O 1
ATOM 623 N N . ALA A 1 87 ? 3.742 -7.745 -2.852 1.00 98.06 87 ALA A N 1
ATOM 624 C CA . ALA A 1 87 ? 3.911 -8.627 -1.701 1.00 98.06 87 ALA A CA 1
ATOM 625 C C . ALA A 1 87 ? 3.960 -7.831 -0.388 1.00 98.06 87 ALA A C 1
ATOM 627 O O . ALA A 1 87 ? 3.316 -8.233 0.575 1.00 98.06 87 ALA A O 1
ATOM 628 N N . GLY A 1 88 ? 4.634 -6.676 -0.362 1.00 97.25 88 GLY A N 1
ATOM 629 C CA . GLY A 1 88 ? 4.619 -5.751 0.773 1.00 97.25 88 GLY A CA 1
ATOM 630 C C . GLY A 1 88 ? 3.208 -5.277 1.127 1.00 97.25 88 GLY A C 1
ATOM 631 O O . GLY A 1 88 ? 2.805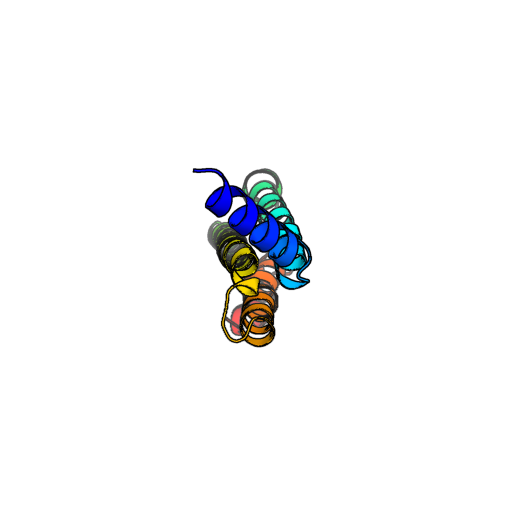 -5.379 2.281 1.00 97.25 88 GLY A O 1
ATOM 632 N N . VAL A 1 89 ? 2.411 -4.849 0.142 1.00 98.25 89 VAL A N 1
ATOM 633 C CA . VAL A 1 89 ? 1.001 -4.472 0.370 1.00 98.25 89 VAL A CA 1
ATOM 634 C C . VAL A 1 89 ? 0.204 -5.622 0.987 1.00 98.25 89 VAL A C 1
ATOM 636 O O . VAL A 1 89 ? -0.500 -5.422 1.973 1.00 98.25 89 VAL A O 1
ATOM 639 N N . VAL A 1 90 ? 0.312 -6.830 0.432 1.00 96.94 90 VAL A N 1
ATOM 640 C CA . VAL A 1 90 ? -0.480 -7.980 0.894 1.00 96.94 90 VAL A CA 1
ATOM 641 C C . VAL A 1 90 ? -0.036 -8.452 2.280 1.00 96.94 90 VAL A C 1
ATOM 643 O O . VAL A 1 90 ? -0.880 -8.664 3.148 1.00 96.94 90 VAL A O 1
ATOM 646 N N . LEU A 1 91 ? 1.270 -8.613 2.500 1.00 96.19 91 LEU A N 1
ATOM 647 C CA . LEU A 1 91 ? 1.813 -9.197 3.729 1.00 96.19 91 LEU A CA 1
ATOM 648 C C . LEU A 1 91 ? 1.854 -8.206 4.893 1.00 96.19 91 LEU A C 1
ATOM 650 O O . LEU A 1 91 ? 1.648 -8.625 6.027 1.00 96.19 91 LEU A O 1
ATOM 654 N N . PHE A 1 92 ? 2.114 -6.922 4.629 1.00 95.81 92 PHE A N 1
ATOM 655 C CA . PHE A 1 92 ? 2.195 -5.893 5.666 1.00 95.81 92 PHE A CA 1
ATOM 656 C C . PHE A 1 92 ? 0.864 -5.157 5.832 1.00 95.81 92 PHE A C 1
ATOM 658 O O . PHE A 1 92 ? 0.205 -5.285 6.857 1.00 95.81 92 PHE A O 1
ATOM 665 N N . SER A 1 93 ? 0.409 -4.411 4.822 1.00 97.81 93 SER A N 1
ATOM 666 C CA . SER A 1 93 ? -0.840 -3.647 4.958 1.00 97.81 93 SER A CA 1
ATOM 667 C C . SER A 1 93 ? -2.050 -4.568 5.131 1.00 97.81 93 SER A C 1
ATOM 669 O O . SER A 1 93 ? -2.896 -4.322 5.991 1.00 97.81 93 SER A O 1
ATOM 671 N N . GLY A 1 94 ? -2.107 -5.666 4.371 1.00 96.12 94 GLY A N 1
ATOM 672 C CA . GLY A 1 94 ? -3.165 -6.667 4.495 1.00 96.12 94 GLY A CA 1
ATOM 673 C C . GLY A 1 94 ? -3.244 -7.286 5.892 1.00 96.12 94 GLY A C 1
ATOM 674 O O . GLY A 1 94 ? -4.336 -7.353 6.460 1.00 96.12 94 GLY A O 1
ATOM 675 N N . SER A 1 95 ? -2.111 -7.675 6.487 1.00 95.75 95 SER A N 1
ATOM 676 C CA . SER A 1 95 ? -2.097 -8.268 7.832 1.00 95.75 95 SER A CA 1
ATOM 677 C C . SER A 1 95 ? -2.600 -7.282 8.890 1.00 95.75 95 SER A C 1
ATOM 679 O O . SER A 1 95 ? -3.458 -7.639 9.699 1.00 95.75 95 SER A O 1
ATOM 681 N N . LEU A 1 96 ? -2.185 -6.016 8.823 1.00 96.00 96 LEU A N 1
ATOM 682 C CA . LEU A 1 96 ? -2.637 -4.977 9.745 1.00 96.00 96 LEU A CA 1
ATOM 683 C C . LEU A 1 96 ? -4.140 -4.683 9.612 1.00 96.00 96 LEU A C 1
ATOM 685 O O . LEU A 1 96 ? -4.822 -4.545 10.630 1.00 96.00 96 LEU A O 1
ATOM 689 N N . TYR A 1 97 ? -4.697 -4.655 8.395 1.00 96.44 97 TYR A N 1
ATOM 690 C CA . TYR A 1 97 ? -6.152 -4.552 8.227 1.00 96.44 97 TYR A CA 1
ATOM 691 C C . TYR A 1 97 ? -6.880 -5.740 8.850 1.00 96.44 97 TYR A C 1
ATOM 693 O O . TYR A 1 97 ? -7.857 -5.552 9.577 1.00 96.44 97 TYR A O 1
ATOM 701 N N . THR A 1 98 ? -6.398 -6.964 8.609 1.00 94.50 98 THR A N 1
ATOM 702 C CA . THR A 1 98 ? -7.015 -8.166 9.190 1.00 94.50 98 THR A CA 1
ATOM 703 C C . THR A 1 98 ? -6.915 -8.190 10.711 1.00 94.50 98 THR A C 1
ATOM 705 O O . THR A 1 98 ? -7.895 -8.539 11.367 1.00 94.50 98 THR A O 1
ATOM 708 N N . LEU A 1 99 ? -5.794 -7.748 11.288 1.00 93.19 99 LEU A N 1
ATOM 709 C CA . LEU A 1 99 ? -5.621 -7.588 12.730 1.00 93.19 99 LEU A CA 1
ATOM 710 C C . LEU A 1 99 ? -6.683 -6.641 13.299 1.00 93.19 99 LEU A C 1
ATOM 712 O O . LEU A 1 99 ? -7.357 -6.975 14.272 1.00 93.19 99 LEU A O 1
AT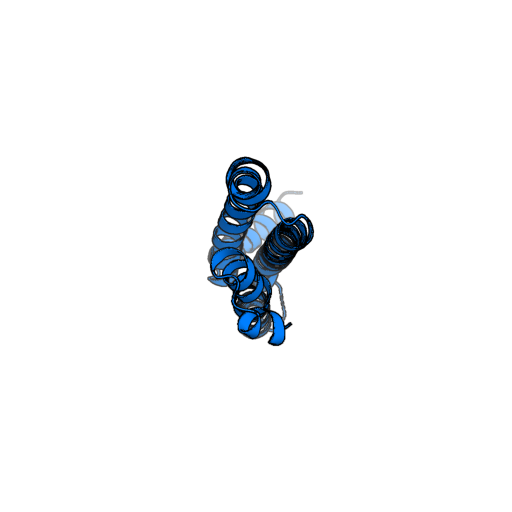OM 716 N N . VAL A 1 100 ? -6.881 -5.483 12.667 1.00 93.81 100 VAL A N 1
ATOM 717 C CA . VAL A 1 100 ? -7.856 -4.494 13.140 1.00 93.81 100 VAL A CA 1
ATOM 718 C C . VAL A 1 100 ? -9.296 -4.979 12.970 1.00 93.81 100 VAL A C 1
ATOM 720 O O . VAL A 1 100 ? -10.114 -4.679 13.832 1.00 93.81 100 VAL A O 1
ATOM 723 N N . LEU A 1 101 ? -9.627 -5.753 11.937 1.00 92.44 101 LEU A N 1
ATOM 724 C CA . LEU A 1 101 ? -10.996 -6.252 11.743 1.00 92.44 101 LEU A CA 1
ATOM 725 C C . LEU A 1 101 ? -11.333 -7.481 12.594 1.00 92.44 101 LEU A C 1
ATOM 727 O O . LEU A 1 101 ? -12.480 -7.636 12.999 1.00 92.44 101 LEU A O 1
ATOM 731 N N . THR A 1 102 ? -10.362 -8.359 12.851 1.00 90.31 102 THR A N 1
ATOM 732 C CA . THR A 1 102 ? -10.603 -9.653 13.520 1.00 90.31 102 THR A CA 1
ATOM 733 C C . THR A 1 102 ? -10.206 -9.676 14.991 1.00 90.31 102 THR A C 1
ATOM 735 O O . THR A 1 102 ? -10.596 -10.598 15.701 1.00 90.31 102 THR A O 1
ATOM 738 N N . ASP A 1 103 ? -9.424 -8.693 15.443 1.00 83.38 103 ASP A N 1
ATOM 739 C CA . ASP A 1 103 ? -8.819 -8.654 16.781 1.00 83.38 103 ASP A CA 1
ATOM 740 C C . ASP A 1 103 ? -7.951 -9.879 17.117 1.00 83.38 103 ASP A C 1
ATOM 742 O O . ASP A 1 103 ? -7.760 -10.239 18.276 1.00 83.38 103 ASP A O 1
ATOM 746 N N . GLN A 1 104 ? -7.442 -10.570 16.094 1.00 80.38 104 GLN A N 1
ATOM 747 C CA . GLN A 1 104 ? -6.602 -11.749 16.268 1.00 80.38 104 GLN A CA 1
ATOM 748 C C . GLN A 1 104 ? -5.122 -11.335 16.250 1.00 80.38 104 GLN A C 1
ATOM 750 O O . GLN A 1 104 ? -4.579 -11.062 15.174 1.00 80.38 104 GLN A O 1
ATOM 755 N N . PRO A 1 105 ? -4.417 -11.345 17.400 1.00 72.81 105 PRO A N 1
ATOM 756 C CA . PRO A 1 105 ? -3.043 -10.840 17.505 1.00 72.81 105 PRO A CA 1
ATOM 757 C C . PRO A 1 105 ? -2.036 -11.621 16.651 1.00 72.81 105 PRO A C 1
ATOM 759 O O . PRO A 1 105 ? -0.976 -11.101 16.316 1.00 72.81 105 PRO A O 1
ATOM 762 N N . LYS A 1 106 ? -2.376 -12.847 16.230 1.00 73.69 106 LYS A N 1
ATOM 763 C CA . LYS A 1 106 ? -1.558 -13.661 15.317 1.00 73.69 106 LYS A CA 1
ATOM 764 C C . LYS A 1 106 ? -1.261 -12.953 13.992 1.00 73.69 106 LYS A C 1
ATOM 766 O O . LYS A 1 106 ? -0.177 -13.145 13.455 1.00 73.69 106 LYS A O 1
ATOM 771 N N . PHE A 1 107 ? -2.174 -12.117 13.490 1.00 73.44 107 PHE A N 1
ATOM 772 C CA . PHE A 1 107 ? -1.946 -11.356 12.256 1.00 73.44 107 PHE A CA 1
ATOM 773 C C . PHE A 1 107 ? -1.017 -10.157 12.459 1.00 73.44 107 PHE A C 1
ATOM 775 O O . PHE A 1 107 ? -0.323 -9.775 11.526 1.00 73.44 107 PHE A O 1
ATOM 782 N N . GLY A 1 108 ? -0.942 -9.621 13.680 1.00 64.56 108 GLY A N 1
ATOM 783 C CA . GLY A 1 108 ? 0.056 -8.619 14.050 1.00 64.56 108 GLY A CA 1
ATOM 784 C C . GLY A 1 108 ? 1.442 -9.207 14.280 1.00 64.56 108 GLY A C 1
ATOM 785 O O . GLY A 1 108 ? 2.410 -8.481 14.244 1.00 64.56 108 GLY A O 1
ATOM 786 N N . MET A 1 109 ? 1.580 -10.517 14.490 1.00 61.31 109 MET A N 1
ATOM 787 C CA . MET A 1 109 ? 2.886 -11.137 14.754 1.00 61.31 109 MET A CA 1
ATOM 788 C C . MET A 1 109 ? 3.748 -11.304 13.493 1.00 61.31 109 MET A C 1
ATOM 790 O O . MET A 1 109 ? 4.929 -11.623 13.585 1.00 61.31 109 MET A O 1
ATOM 794 N N . ILE A 1 110 ? 3.155 -11.109 12.313 1.00 58.81 110 ILE A N 1
ATOM 795 C CA . ILE A 1 110 ? 3.850 -11.167 11.022 1.00 58.81 110 ILE A CA 1
ATOM 796 C C . ILE A 1 110 ? 4.608 -9.842 10.762 1.00 58.81 110 ILE A C 1
ATOM 798 O O . ILE A 1 110 ? 5.405 -9.765 9.827 1.00 58.81 110 ILE A O 1
ATOM 802 N N . THR A 1 111 ? 4.385 -8.810 11.591 1.00 57.84 111 THR A N 1
ATOM 803 C CA . THR A 1 111 ? 4.880 -7.433 11.409 1.00 57.84 111 THR A CA 1
ATOM 804 C C . THR A 1 111 ? 5.183 -6.738 12.730 1.00 57.84 111 THR A C 1
ATOM 806 O O . THR A 1 111 ? 6.328 -6.276 12.901 1.00 57.84 111 THR A O 1
#

InterPro domains:
  IPR006696 Protein of unknown function DUF423 [PF04241] (34-111)
  IPR006696 Protein of unknown function DUF423 [PTHR43461] (15-111)

Solvent-accessible surfa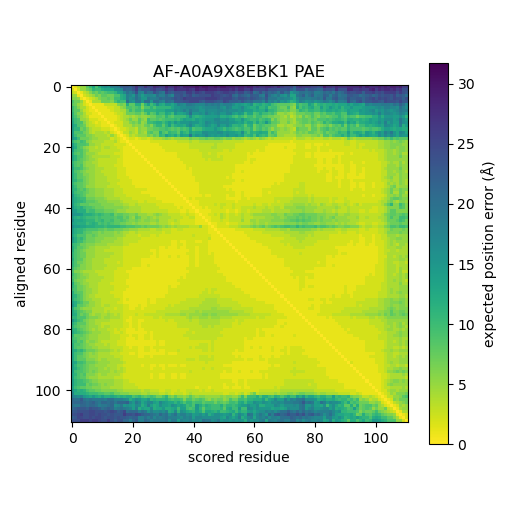ce area (backbone atoms only — not comparable to full-atom values): 5709 Å² total; per-residue (Å²): 134,69,72,66,62,55,55,52,51,54,53,51,53,56,38,63,70,33,69,39,23,50,50,9,52,54,43,30,53,49,18,52,52,49,41,51,40,48,75,70,54,41,56,82,75,47,82,52,67,66,48,52,51,42,40,49,49,18,23,50,54,24,32,54,38,12,57,51,18,52,52,18,64,78,44,99,52,30,70,60,50,29,48,52,39,51,47,45,34,52,62,49,22,43,24,33,44,49,21,61,75,66,71,42,67,74,41,50,71,78,109